Protein AF-A0A7S4J2T9-F1 (afdb_monomer)

Structure (mmCIF, N/CA/C/O backbone):
data_AF-A0A7S4J2T9-F1
#
_entry.id   AF-A0A7S4J2T9-F1
#
loop_
_atom_site.group_PDB
_atom_site.id
_atom_site.type_symbol
_atom_site.label_atom_id
_atom_site.label_alt_id
_atom_site.label_comp_id
_atom_site.label_asym_id
_atom_site.label_entity_id
_atom_site.label_seq_id
_atom_site.pdbx_PDB_ins_code
_atom_site.Cartn_x
_atom_site.Cartn_y
_atom_site.Cartn_z
_atom_site.occupancy
_atom_site.B_iso_or_equiv
_atom_site.auth_seq_id
_atom_site.auth_comp_id
_atom_site.auth_asym_id
_atom_site.auth_atom_id
_atom_site.pdbx_PDB_model_num
ATOM 1 N N . TRP A 1 1 ? -2.746 -13.787 17.591 1.00 93.62 1 TRP A N 1
ATOM 2 C CA . TRP A 1 1 ? -4.119 -14.038 17.111 1.00 93.62 1 TRP A CA 1
ATOM 3 C C . TRP A 1 1 ? -4.230 -13.513 15.682 1.00 93.62 1 TRP A C 1
ATOM 5 O O . TRP A 1 1 ? -3.294 -12.863 15.227 1.00 93.62 1 TRP A O 1
ATOM 15 N N . LEU A 1 2 ? -5.296 -13.850 14.953 1.00 97.44 2 LEU A N 1
ATOM 16 C CA . LEU A 1 2 ? -5.586 -13.276 13.634 1.00 97.44 2 LEU A CA 1
ATOM 17 C C . LEU A 1 2 ? -6.810 -12.381 13.754 1.00 97.44 2 LEU A C 1
ATOM 19 O O . LEU A 1 2 ? -7.774 -12.772 14.411 1.00 97.44 2 LEU A O 1
ATOM 23 N N . ALA A 1 3 ? -6.763 -11.217 13.113 1.00 98.31 3 ALA A N 1
ATOM 24 C CA . ALA A 1 3 ? -7.923 -10.348 13.022 1.00 98.31 3 ALA A CA 1
ATOM 25 C C . ALA A 1 3 ? -9.060 -11.033 12.262 1.00 98.31 3 ALA A C 1
ATOM 27 O O . ALA A 1 3 ? -8.828 -11.791 11.311 1.00 98.31 3 ALA A O 1
ATOM 28 N N . MET A 1 4 ? -10.283 -10.759 12.699 1.00 98.56 4 MET A N 1
ATOM 29 C CA . MET A 1 4 ? -11.501 -11.317 12.134 1.00 98.56 4 MET A CA 1
ATOM 30 C C . MET A 1 4 ? -12.178 -10.291 11.231 1.00 98.56 4 MET A C 1
ATOM 32 O O . MET A 1 4 ? -12.364 -9.139 11.612 1.00 98.56 4 MET A O 1
ATOM 36 N N . VAL A 1 5 ? -12.587 -10.740 10.047 1.00 98.56 5 VAL A N 1
ATOM 37 C CA . VAL A 1 5 ? -13.547 -10.021 9.197 1.00 98.56 5 VAL A CA 1
ATOM 38 C C . VAL A 1 5 ? -14.957 -10.253 9.740 1.00 98.56 5 VAL A C 1
ATOM 40 O O . VAL A 1 5 ? -15.786 -9.348 9.771 1.00 98.56 5 VAL A O 1
ATOM 43 N N . ASN A 1 6 ? -15.227 -11.477 10.203 1.00 98.44 6 ASN A N 1
ATOM 44 C CA . ASN A 1 6 ? -16.470 -11.846 10.866 1.00 98.44 6 ASN A CA 1
ATOM 45 C C . ASN A 1 6 ? -16.197 -12.967 11.884 1.00 98.44 6 ASN A C 1
ATOM 47 O O . ASN A 1 6 ? -16.007 -14.122 11.496 1.00 98.44 6 ASN A O 1
ATOM 51 N N . SER A 1 7 ? -16.162 -12.626 13.175 1.00 98.06 7 SER A N 1
ATOM 52 C CA . SER A 1 7 ? -15.887 -13.570 14.269 1.00 98.06 7 SER A CA 1
ATOM 53 C C . SER A 1 7 ? -16.965 -14.649 14.397 1.00 98.06 7 SER A C 1
ATOM 55 O O . SER A 1 7 ? -16.622 -15.825 14.489 1.00 98.06 7 SER A O 1
ATOM 57 N N . ASP A 1 8 ? -18.248 -14.285 14.282 1.00 98.25 8 ASP A N 1
ATOM 58 C CA . ASP A 1 8 ? -19.389 -15.214 14.397 1.00 98.25 8 ASP A CA 1
ATOM 59 C C . ASP A 1 8 ? -19.360 -16.335 13.351 1.00 98.25 8 ASP A C 1
ATOM 61 O O . ASP A 1 8 ? -19.855 -17.440 13.575 1.00 98.25 8 ASP A O 1
ATOM 65 N N . LYS A 1 9 ? -18.784 -16.044 12.181 1.00 98.19 9 LYS A N 1
ATOM 66 C CA . LYS A 1 9 ? -18.640 -16.985 11.064 1.00 98.19 9 LYS A CA 1
ATOM 67 C C . LYS A 1 9 ? -17.236 -17.580 10.947 1.00 98.19 9 LYS A C 1
ATOM 69 O O . LYS A 1 9 ? -16.987 -18.336 10.013 1.00 98.19 9 LYS A O 1
ATOM 74 N N . GLY A 1 10 ? -16.316 -17.232 11.847 1.00 97.88 10 GLY A N 1
ATOM 75 C CA . GLY A 1 10 ? -14.928 -17.693 11.797 1.00 97.88 10 GLY A CA 1
ATOM 76 C C . GLY A 1 10 ? -14.115 -17.159 10.607 1.00 97.88 10 GLY A C 1
ATOM 77 O O . GLY A 1 10 ? -13.076 -17.733 10.286 1.00 97.88 10 GLY A O 1
ATOM 78 N N . ILE A 1 11 ? -14.552 -16.075 9.955 1.00 98.62 11 ILE A N 1
ATOM 79 C CA . ILE A 1 11 ? -13.863 -15.496 8.792 1.00 98.62 11 ILE A CA 1
ATOM 80 C C . ILE A 1 11 ? -12.728 -14.592 9.274 1.00 98.62 11 ILE A C 1
ATOM 82 O O . ILE A 1 11 ? -12.955 -13.558 9.907 1.00 98.62 11 ILE A O 1
ATOM 86 N N . THR A 1 12 ? -11.497 -14.990 8.968 1.00 98.62 12 THR A N 1
ATOM 87 C CA . THR A 1 12 ? -10.259 -14.290 9.345 1.00 98.62 12 THR A CA 1
ATOM 88 C C . THR A 1 12 ? -9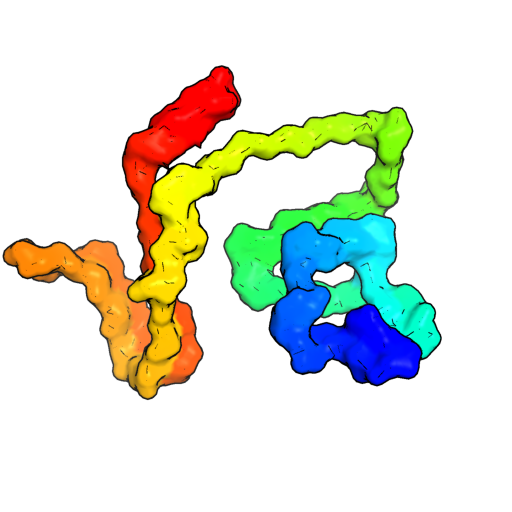.754 -13.380 8.225 1.00 98.62 12 THR A C 1
ATOM 90 O O . THR A 1 12 ? -10.102 -13.557 7.061 1.00 98.62 12 THR A O 1
ATOM 93 N N . ASN A 1 13 ? -8.825 -12.486 8.563 1.00 98.44 13 ASN A N 1
ATOM 94 C CA . ASN A 1 13 ? -8.072 -11.631 7.637 1.00 98.44 13 ASN A CA 1
ATOM 95 C C . ASN A 1 13 ? -7.357 -12.383 6.492 1.00 98.44 13 ASN A C 1
ATOM 97 O O . ASN A 1 13 ? -6.949 -11.767 5.517 1.00 98.44 13 ASN A O 1
ATOM 101 N N . LEU A 1 14 ? -7.157 -13.700 6.612 1.00 98.44 14 LEU A N 1
ATOM 102 C CA . LEU A 1 14 ? -6.462 -14.514 5.606 1.00 98.44 14 LEU A CA 1
ATOM 103 C C . LEU A 1 14 ? -7.412 -15.362 4.746 1.00 98.44 14 LEU A C 1
ATOM 105 O O . LEU A 1 14 ? -6.939 -16.172 3.955 1.00 98.44 14 LEU A O 1
ATOM 109 N N . HIS A 1 15 ? -8.732 -15.218 4.907 1.00 98.38 15 HIS A N 1
ATOM 110 C CA . HIS A 1 15 ? -9.698 -15.998 4.129 1.00 98.38 15 HIS A CA 1
ATOM 111 C C . HIS A 1 15 ? -9.807 -15.525 2.677 1.00 98.38 15 HIS A C 1
ATOM 113 O O . HIS A 1 15 ? -9.770 -16.352 1.768 1.00 98.38 15 HIS A O 1
ATOM 119 N N . VAL A 1 16 ? -9.946 -14.214 2.451 1.00 98.50 16 VAL A N 1
ATOM 120 C CA . VAL A 1 16 ? -10.097 -13.635 1.110 1.00 98.50 16 VAL A CA 1
ATOM 121 C C . VAL A 1 16 ? -9.222 -12.380 0.997 1.00 98.50 16 VAL A C 1
ATOM 123 O O . VAL A 1 16 ? -9.370 -11.470 1.813 1.00 98.50 16 VAL A O 1
ATOM 126 N N . PRO A 1 17 ? -8.333 -12.275 -0.013 1.00 98.19 17 PRO A N 1
ATOM 127 C CA . PRO A 1 17 ? -7.413 -11.139 -0.148 1.00 98.19 17 PRO A CA 1
ATOM 128 C C . PRO A 1 17 ? -8.088 -9.767 -0.272 1.00 98.19 17 PRO A C 1
ATOM 130 O O . PRO A 1 17 ? -7.477 -8.753 0.043 1.00 98.19 17 PRO A O 1
ATOM 133 N N . SER A 1 18 ? -9.333 -9.727 -0.750 1.00 97.81 18 SER A N 1
ATOM 134 C CA . SER A 1 18 ? -10.099 -8.494 -0.950 1.00 97.81 18 SER A CA 1
ATOM 135 C C . SER A 1 18 ? -10.926 -8.058 0.261 1.00 97.81 18 SER A C 1
ATOM 137 O O . SER A 1 18 ? -11.554 -7.006 0.190 1.00 97.81 18 SER A O 1
ATOM 139 N N . ASP A 1 19 ? -10.972 -8.842 1.342 1.00 97.88 19 ASP A N 1
ATOM 140 C CA . ASP A 1 19 ? -11.812 -8.510 2.503 1.00 97.88 19 ASP A CA 1
ATOM 141 C C . ASP A 1 19 ? -11.227 -7.362 3.335 1.00 97.88 19 ASP A C 1
ATOM 143 O O . ASP A 1 19 ? -11.968 -6.554 3.894 1.00 97.88 19 ASP A O 1
ATOM 147 N N . VAL A 1 20 ? -9.896 -7.273 3.421 1.00 98.19 20 VAL A N 1
ATOM 148 C CA . VAL A 1 20 ? -9.195 -6.255 4.211 1.00 98.19 20 VAL A CA 1
ATOM 149 C C . VAL A 1 20 ? -8.307 -5.428 3.294 1.00 98.19 20 VAL A C 1
ATOM 151 O O . VAL A 1 20 ? -7.185 -5.803 2.963 1.00 98.19 20 VAL A O 1
ATOM 154 N N . ILE A 1 21 ? -8.835 -4.277 2.881 1.00 98.25 21 ILE A N 1
ATOM 155 C CA . ILE A 1 21 ? -8.167 -3.343 1.972 1.00 98.25 21 ILE A CA 1
ATOM 156 C C . ILE A 1 21 ? -7.539 -2.223 2.805 1.00 98.25 21 ILE A C 1
ATOM 158 O O . ILE A 1 21 ? -8.190 -1.655 3.684 1.00 98.25 21 ILE A O 1
ATOM 162 N N . ILE A 1 22 ? -6.250 -1.952 2.600 1.00 98.19 22 ILE A N 1
ATOM 163 C CA . ILE A 1 22 ? -5.423 -1.098 3.473 1.00 98.19 22 ILE A CA 1
ATOM 164 C C . ILE A 1 22 ? -5.968 0.329 3.662 1.00 98.19 22 ILE A C 1
ATOM 166 O O . ILE A 1 22 ? -5.937 0.854 4.775 1.00 98.19 22 ILE A O 1
ATOM 170 N N . ASP A 1 23 ? -6.501 0.938 2.604 1.00 97.12 23 ASP A N 1
ATOM 171 C CA . ASP A 1 23 ? -7.011 2.313 2.588 1.00 97.12 23 ASP A CA 1
ATOM 172 C C . ASP A 1 23 ? -8.311 2.476 3.388 1.00 97.12 23 ASP A C 1
ATOM 174 O O . ASP A 1 23 ? -8.538 3.530 3.978 1.00 97.12 23 ASP A O 1
ATOM 178 N N . ALA A 1 24 ? -9.123 1.422 3.474 1.00 98.00 24 ALA A N 1
ATOM 179 C CA . ALA A 1 24 ? -10.334 1.380 4.289 1.00 98.00 24 ALA A CA 1
ATOM 180 C C . ALA A 1 24 ? -10.076 0.858 5.713 1.00 98.00 24 ALA A C 1
ATOM 182 O O . ALA A 1 24 ? -10.650 1.359 6.680 1.00 98.00 24 ALA A O 1
ATOM 183 N N . SER A 1 25 ? -9.209 -0.145 5.860 1.00 98.00 25 SER A N 1
ATOM 184 C CA . SER A 1 25 ? -8.988 -0.838 7.136 1.00 98.00 25 SER A CA 1
ATOM 185 C C . SER A 1 25 ? -8.101 -0.057 8.102 1.00 98.00 25 SER A C 1
ATOM 187 O O . SER A 1 25 ? -8.447 0.069 9.276 1.00 98.00 25 SER A O 1
ATOM 189 N N . MET A 1 26 ? -6.987 0.519 7.640 1.00 98.44 26 MET A N 1
ATOM 1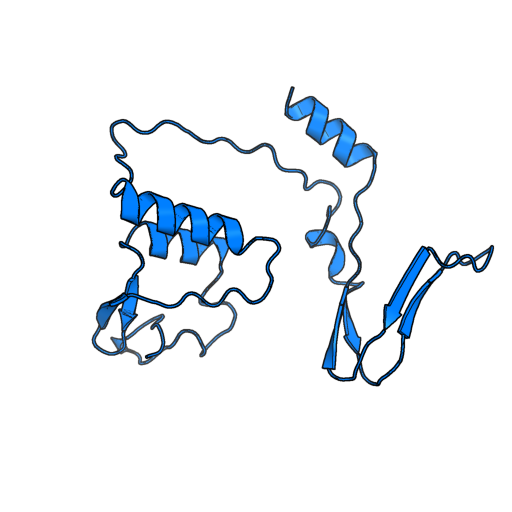90 C CA . MET A 1 26 ? -6.054 1.215 8.531 1.00 98.44 26 MET A CA 1
ATOM 191 C C . MET A 1 26 ? -6.655 2.455 9.214 1.00 98.44 26 MET A C 1
ATOM 193 O O . MET A 1 26 ? -6.407 2.630 10.410 1.00 98.44 26 MET A O 1
ATOM 197 N N . PRO A 1 27 ? -7.477 3.300 8.554 1.00 97.69 27 PRO A N 1
ATOM 198 C CA . PRO A 1 27 ? -8.169 4.388 9.248 1.00 97.69 27 PRO A CA 1
ATOM 199 C C . PRO A 1 27 ? -9.102 3.899 10.363 1.00 97.69 27 PRO A C 1
ATOM 201 O O . PRO A 1 27 ? -9.188 4.540 11.409 1.00 97.69 27 PRO A O 1
ATOM 204 N N . VAL A 1 28 ? -9.765 2.751 10.174 1.00 97.31 28 VAL A N 1
ATOM 205 C CA . VAL A 1 28 ? -10.617 2.137 11.205 1.00 97.31 28 VAL A CA 1
ATOM 206 C C . VAL A 1 28 ? -9.778 1.676 12.391 1.00 97.31 28 VAL A C 1
ATOM 208 O O . VAL A 1 28 ? -10.148 1.963 13.523 1.00 97.31 28 VAL A O 1
ATOM 211 N N . VAL A 1 29 ? -8.615 1.064 12.149 1.00 97.56 29 VAL A N 1
ATOM 212 C CA . VAL A 1 29 ? -7.679 0.697 13.224 1.00 97.56 29 VAL A CA 1
ATOM 213 C C . VAL A 1 29 ? -7.261 1.927 14.030 1.00 97.56 29 VAL A C 1
ATOM 215 O O . VAL A 1 29 ? -7.289 1.888 15.255 1.00 97.56 29 VAL A O 1
ATOM 218 N N . VAL A 1 30 ? -6.906 3.041 13.379 1.00 96.75 30 VAL A N 1
ATOM 219 C CA . VAL A 1 30 ? -6.532 4.283 14.085 1.00 96.75 30 VAL A CA 1
ATOM 220 C C . VAL A 1 30 ? -7.708 4.849 14.889 1.00 96.75 30 VAL A C 1
ATOM 222 O O . VAL A 1 30 ? -7.520 5.277 16.030 1.00 96.75 30 VAL A O 1
ATOM 225 N N . ARG A 1 31 ? -8.920 4.836 14.320 1.00 96.94 31 ARG A N 1
ATOM 226 C CA . ARG A 1 31 ? -10.146 5.295 14.989 1.00 96.94 31 ARG A CA 1
ATOM 227 C C . ARG A 1 31 ? -10.459 4.456 16.227 1.00 96.94 31 ARG A C 1
ATOM 229 O O . ARG A 1 31 ? -10.699 5.011 17.298 1.00 96.94 31 ARG A O 1
ATOM 236 N N . ASP A 1 32 ? -10.386 3.137 16.096 1.00 96.12 32 ASP A N 1
ATOM 237 C CA . ASP A 1 32 ? -10.746 2.168 17.132 1.00 96.12 32 ASP A CA 1
ATOM 238 C C . ASP A 1 32 ? -9.526 1.842 18.020 1.00 96.12 32 ASP A C 1
ATOM 240 O O . ASP A 1 32 ? -9.284 0.708 18.416 1.00 96.12 32 ASP A O 1
ATOM 244 N N . SER A 1 33 ? -8.742 2.875 18.352 1.00 90.19 33 SER A N 1
ATOM 245 C CA . SER A 1 33 ? -7.645 2.849 19.336 1.00 90.19 33 SER A CA 1
ATOM 246 C C . SER A 1 33 ? -6.489 1.881 19.042 1.00 90.19 33 SER A C 1
ATOM 248 O O . SER A 1 33 ? -5.797 1.438 19.954 1.00 90.19 33 SER A O 1
ATOM 250 N N . GLY A 1 34 ? -6.223 1.584 17.771 1.00 94.56 34 GLY A N 1
ATOM 251 C CA . GLY A 1 34 ? -5.154 0.671 17.357 1.00 94.56 34 GLY A CA 1
ATOM 252 C C . GLY A 1 34 ? -5.543 -0.807 17.425 1.00 94.56 34 GLY A C 1
ATOM 253 O O . GLY A 1 34 ? -4.657 -1.665 17.468 1.00 94.56 34 GLY A O 1
ATOM 254 N N . GLN A 1 35 ? -6.844 -1.104 17.454 1.00 97.25 35 GLN A N 1
ATOM 255 C CA . GLN A 1 35 ? -7.371 -2.441 17.709 1.00 97.25 35 GLN A CA 1
ATOM 256 C C . GLN A 1 35 ? -8.107 -3.025 16.499 1.00 97.25 35 GLN A C 1
ATOM 258 O O . GLN A 1 35 ? -8.545 -2.312 15.596 1.00 97.25 35 GLN A O 1
ATOM 263 N N . MET A 1 36 ? -8.234 -4.351 16.482 1.00 98.50 36 MET A N 1
ATOM 264 C CA . MET A 1 36 ? -9.090 -5.096 15.553 1.00 98.50 36 MET A CA 1
ATOM 265 C C . MET A 1 36 ? -9.858 -6.184 16.304 1.00 98.50 36 MET A C 1
ATOM 267 O O . MET A 1 36 ? -9.484 -6.561 17.411 1.00 98.50 36 MET A O 1
ATOM 271 N N . TRP A 1 37 ? -10.914 -6.707 15.681 1.00 98.50 37 TRP A N 1
ATOM 272 C CA . TRP A 1 37 ? -11.737 -7.771 16.251 1.00 98.50 37 TRP A CA 1
ATOM 273 C C . TRP A 1 37 ? -10.976 -9.100 16.319 1.00 98.50 37 TRP A C 1
ATOM 275 O O . TRP A 1 37 ? -10.454 -9.580 15.306 1.00 98.50 37 TRP A O 1
ATOM 285 N N . ASN A 1 38 ? -10.928 -9.702 17.504 1.00 98.44 38 ASN A N 1
ATOM 286 C CA . ASN A 1 38 ? -10.366 -11.026 17.743 1.00 98.44 38 ASN A CA 1
ATOM 287 C C . ASN A 1 38 ? -11.425 -12.132 17.546 1.00 98.44 38 ASN A C 1
ATOM 289 O O . ASN A 1 38 ? -12.579 -11.881 17.193 1.00 98.44 38 ASN A O 1
ATOM 293 N N . LYS A 1 39 ? -11.024 -13.392 17.752 1.00 98.12 39 LYS A N 1
ATOM 294 C CA . LYS A 1 39 ? -11.894 -14.570 17.570 1.00 98.12 39 LYS A CA 1
ATOM 295 C C . LYS A 1 39 ? -13.122 -14.586 18.493 1.00 98.12 39 LYS A C 1
ATOM 297 O O . LYS A 1 39 ? -14.096 -15.251 18.162 1.00 98.12 39 LYS A O 1
ATOM 302 N N . ASP A 1 40 ? -13.049 -13.885 19.621 1.00 98.06 40 ASP A N 1
ATOM 303 C CA . ASP A 1 40 ? -14.084 -13.852 20.652 1.00 98.06 40 ASP A CA 1
ATOM 304 C C . ASP A 1 40 ? -15.053 -12.671 20.425 1.00 98.06 40 ASP A C 1
ATOM 306 O O . ASP A 1 40 ? -15.991 -12.478 21.191 1.00 98.06 40 ASP A O 1
ATOM 310 N N . GLY A 1 41 ? -14.870 -11.909 19.335 1.00 97.56 41 GLY A N 1
ATOM 311 C CA . GLY A 1 41 ? -15.712 -10.761 19.003 1.00 97.56 41 GLY A CA 1
ATOM 312 C C . GLY A 1 41 ? -15.396 -9.526 19.843 1.00 97.56 41 GLY A C 1
ATOM 313 O O . GLY A 1 41 ? -16.261 -8.675 20.021 1.00 97.56 41 GLY A O 1
ATOM 314 N N . GLU A 1 42 ? -14.168 -9.413 20.349 1.00 98.12 42 GLU A N 1
A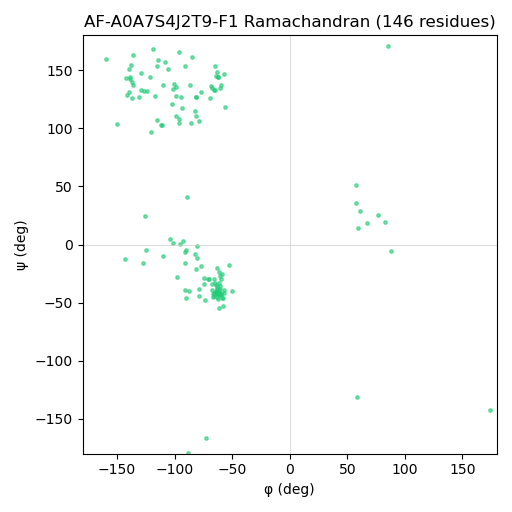TOM 315 C CA . GLU A 1 42 ? -13.701 -8.292 21.166 1.00 98.12 42 GLU A CA 1
ATOM 316 C C . GLU A 1 42 ? -12.594 -7.516 20.442 1.00 98.12 42 GLU A C 1
ATOM 318 O O . GLU A 1 42 ? -11.877 -8.068 19.604 1.00 98.12 42 GLU A O 1
ATOM 323 N N . LEU A 1 43 ? -12.446 -6.226 20.751 1.00 98.06 43 LEU A N 1
ATOM 324 C CA . LEU A 1 43 ? -11.342 -5.419 20.233 1.00 98.06 43 LEU A CA 1
ATOM 325 C C . LEU A 1 43 ? -10.048 -5.726 20.996 1.00 98.06 43 LEU A C 1
ATOM 327 O O . LEU A 1 43 ? -10.020 -5.713 22.225 1.00 98.06 43 LEU A O 1
ATOM 331 N N . GLU A 1 44 ? -8.967 -5.963 20.254 1.00 98.31 44 GLU A N 1
ATOM 332 C CA . GLU A 1 44 ? -7.645 -6.270 20.800 1.00 98.31 44 GLU A CA 1
ATOM 333 C C . GLU A 1 44 ? -6.536 -5.541 20.019 1.00 98.31 44 GLU A C 1
ATOM 335 O O . GLU A 1 44 ? -6.621 -5.370 18.798 1.00 98.31 44 GLU A O 1
ATOM 340 N N . ASP A 1 45 ? -5.483 -5.109 20.722 1.00 97.69 45 ASP A N 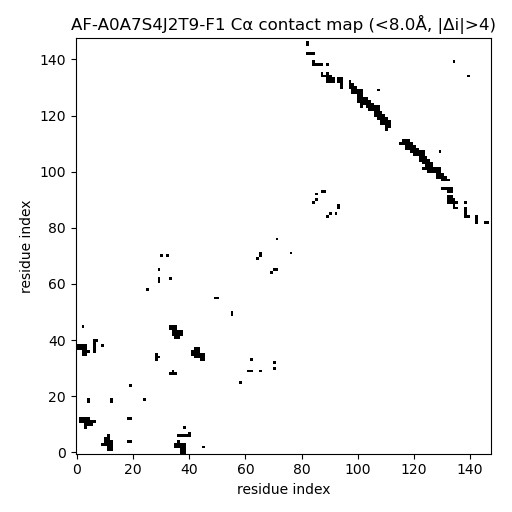1
ATOM 341 C CA . ASP A 1 45 ? -4.314 -4.422 20.153 1.00 97.69 45 ASP A CA 1
ATOM 342 C C . ASP A 1 45 ? -3.650 -5.251 19.053 1.00 97.69 45 ASP A C 1
ATOM 344 O O . ASP A 1 45 ? -3.126 -6.343 19.296 1.00 97.69 45 ASP A O 1
ATOM 348 N N . THR A 1 46 ? -3.616 -4.711 17.835 1.00 97.06 46 THR A N 1
ATOM 349 C CA . THR A 1 46 ? -3.172 -5.463 16.659 1.00 97.06 46 THR A CA 1
ATOM 350 C C . THR A 1 46 ? -1.779 -5.060 16.176 1.00 97.06 46 THR A C 1
ATOM 352 O O . THR A 1 46 ? -1.342 -3.912 16.285 1.00 97.06 46 THR A O 1
ATOM 355 N N . LYS A 1 47 ? -1.080 -6.016 15.557 1.00 97.50 47 LYS A N 1
ATOM 356 C CA . LYS A 1 47 ? 0.096 -5.739 14.729 1.00 97.50 47 LYS A CA 1
ATOM 357 C C . LYS A 1 47 ? -0.338 -5.675 13.266 1.00 97.50 47 LYS A C 1
ATOM 359 O O . LYS A 1 47 ? -0.540 -6.711 12.636 1.00 97.50 47 LYS A O 1
ATOM 364 N N . CYS A 1 48 ? -0.420 -4.466 12.721 1.00 97.31 48 CYS A N 1
ATOM 365 C CA . CYS A 1 48 ? -0.734 -4.245 11.310 1.00 97.31 48 CYS A CA 1
ATOM 366 C C . CYS A 1 48 ? 0.509 -4.491 10.443 1.00 97.31 48 CYS A C 1
ATOM 368 O O . CYS A 1 48 ? 1.445 -3.692 10.451 1.00 97.31 48 CYS A O 1
ATOM 370 N N . LEU A 1 49 ? 0.541 -5.611 9.717 1.00 97.88 49 LEU A N 1
ATOM 371 C CA . LEU A 1 49 ? 1.637 -5.949 8.808 1.00 97.88 49 LEU A CA 1
ATOM 372 C C . LEU A 1 49 ? 1.396 -5.315 7.434 1.00 97.88 49 LEU A C 1
ATOM 374 O O . LEU A 1 49 ? 0.584 -5.810 6.659 1.00 97.88 49 LEU A O 1
ATOM 378 N N . ILE A 1 50 ? 2.132 -4.245 7.131 1.00 98.31 50 ILE A N 1
ATOM 379 C CA . ILE A 1 50 ? 2.199 -3.628 5.800 1.00 98.31 50 ILE A CA 1
ATOM 380 C C . ILE A 1 50 ? 3.614 -3.899 5.266 1.00 98.31 50 ILE A C 1
ATOM 382 O O . ILE A 1 50 ? 4.555 -3.278 5.761 1.00 98.31 50 ILE A O 1
ATOM 386 N N . PRO A 1 51 ? 3.800 -4.864 4.342 1.00 98.25 51 PRO A N 1
ATOM 387 C CA . PRO A 1 51 ? 5.138 -5.341 3.985 1.00 98.25 51 PRO A CA 1
ATOM 388 C C . PRO A 1 51 ? 6.029 -4.283 3.331 1.00 98.25 51 PRO A C 1
ATOM 390 O O . PRO A 1 51 ? 7.219 -4.212 3.636 1.00 98.25 51 PRO A O 1
ATOM 393 N N . ASP A 1 52 ? 5.463 -3.468 2.438 1.00 98.12 52 ASP A N 1
ATOM 394 C CA . ASP A 1 52 ? 6.215 -2.437 1.730 1.00 98.12 52 ASP A CA 1
ATOM 395 C C . ASP A 1 52 ? 6.290 -1.128 2.526 1.00 98.12 52 ASP A C 1
ATOM 397 O O . ASP A 1 52 ? 5.310 -0.644 3.095 1.00 98.12 52 ASP A O 1
ATOM 401 N N . ARG A 1 53 ? 7.480 -0.525 2.541 1.00 97.75 53 ARG A N 1
ATOM 402 C CA . ARG A 1 53 ? 7.779 0.658 3.357 1.00 97.75 53 ARG A CA 1
ATOM 403 C C . ARG A 1 53 ? 7.301 1.978 2.754 1.00 97.75 53 ARG A C 1
ATOM 405 O O . ARG A 1 53 ? 7.347 2.977 3.466 1.00 97.75 53 ARG A O 1
ATOM 412 N N . SER A 1 54 ? 6.889 2.007 1.483 1.00 97.81 54 SER A N 1
ATOM 413 C CA . SER A 1 54 ? 6.614 3.262 0.761 1.00 97.81 54 SER A CA 1
ATOM 414 C C . SER A 1 54 ? 5.504 4.073 1.427 1.00 97.81 54 SER A C 1
ATOM 416 O O . SER A 1 54 ? 5.626 5.288 1.548 1.00 97.81 54 SER A O 1
ATOM 418 N N . TYR A 1 55 ? 4.472 3.389 1.937 1.00 97.50 55 TYR A N 1
ATOM 419 C CA . TYR A 1 55 ? 3.327 4.022 2.604 1.00 97.50 55 TYR A CA 1
ATOM 420 C C . TYR A 1 55 ? 3.061 3.496 4.025 1.00 97.50 55 TYR A C 1
ATOM 422 O O . TYR A 1 55 ? 2.205 4.023 4.729 1.00 97.50 55 TYR A O 1
ATOM 430 N N . ALA A 1 56 ? 3.786 2.479 4.505 1.00 97.94 56 ALA A N 1
ATOM 431 C CA . ALA A 1 56 ? 3.573 1.949 5.858 1.00 97.94 56 ALA A CA 1
ATOM 432 C C . ALA A 1 56 ? 3.882 2.977 6.963 1.00 97.94 56 ALA A C 1
ATOM 434 O O . ALA A 1 56 ? 3.224 3.011 8.005 1.00 97.94 56 ALA A O 1
ATOM 435 N N . THR A 1 57 ? 4.887 3.827 6.743 1.00 97.31 57 THR A N 1
ATOM 436 C CA . THR A 1 57 ? 5.430 4.733 7.765 1.00 97.31 57 THR A CA 1
ATOM 437 C C . THR A 1 57 ? 4.444 5.823 8.184 1.00 97.31 57 THR A C 1
ATOM 439 O O . THR A 1 57 ? 4.381 6.148 9.366 1.00 97.31 57 THR A O 1
ATOM 442 N N . MET A 1 58 ? 3.602 6.328 7.275 1.00 97.19 58 MET A N 1
ATOM 443 C CA . MET A 1 58 ? 2.576 7.324 7.623 1.00 97.19 58 MET A CA 1
ATOM 444 C C . MET A 1 58 ? 1.537 6.780 8.613 1.00 97.19 58 MET A C 1
ATOM 446 O O . MET A 1 58 ? 1.132 7.490 9.533 1.00 97.19 58 MET A O 1
ATOM 450 N N . TYR A 1 59 ? 1.138 5.510 8.485 1.00 97.44 59 TYR A N 1
ATOM 451 C CA . TYR A 1 59 ? 0.225 4.890 9.445 1.00 97.44 59 TYR A CA 1
ATOM 452 C C . TYR A 1 59 ? 0.878 4.712 10.812 1.00 97.44 59 TYR A C 1
ATOM 454 O O . TYR A 1 59 ? 0.241 4.958 11.837 1.00 97.44 59 TYR A O 1
ATOM 462 N N . GLN A 1 60 ? 2.158 4.332 10.834 1.00 96.94 60 GLN A N 1
ATOM 463 C CA . GLN A 1 60 ? 2.914 4.226 12.076 1.00 96.94 60 GLN A CA 1
ATOM 464 C C . GLN A 1 60 ? 2.992 5.575 12.803 1.00 96.94 60 GLN A C 1
ATOM 466 O O . GLN A 1 60 ? 2.796 5.613 14.017 1.00 96.94 60 GLN A O 1
ATOM 471 N N . GLU A 1 61 ? 3.212 6.675 12.078 1.00 97.00 61 GLU A N 1
ATOM 472 C CA . GLU A 1 61 ? 3.219 8.022 12.659 1.00 97.00 61 GLU A CA 1
ATOM 473 C C . GLU A 1 61 ? 1.846 8.438 13.195 1.00 97.00 61 GLU A C 1
ATOM 475 O O . GLU A 1 61 ? 1.764 8.958 14.307 1.00 97.00 61 GLU A O 1
ATOM 480 N N . MET A 1 62 ? 0.751 8.144 12.482 1.00 96.38 62 MET A N 1
ATOM 481 C CA . MET A 1 62 ? -0.603 8.402 12.994 1.00 96.38 62 MET A CA 1
ATOM 482 C C . MET A 1 62 ? -0.878 7.641 14.297 1.00 96.38 62 MET A C 1
ATOM 484 O O . MET A 1 62 ? -1.385 8.226 15.253 1.00 96.38 62 MET A O 1
ATOM 488 N N . ILE A 1 63 ? -0.490 6.362 14.374 1.00 96.19 63 ILE A N 1
ATOM 489 C CA . ILE A 1 63 ? -0.631 5.548 15.591 1.00 96.19 63 ILE A CA 1
ATOM 490 C C . ILE A 1 63 ? 0.218 6.125 16.734 1.00 96.19 63 ILE A C 1
ATOM 492 O O . ILE A 1 63 ? -0.259 6.248 17.863 1.00 96.19 63 ILE A O 1
ATOM 496 N N . SER A 1 64 ? 1.471 6.498 16.464 1.00 96.25 64 SER A N 1
ATOM 497 C CA . SER A 1 64 ? 2.358 7.124 17.454 1.00 96.25 64 SER A CA 1
ATOM 498 C C . SER A 1 64 ? 1.801 8.459 17.960 1.00 96.25 64 SER A C 1
ATOM 500 O O . SER A 1 64 ? 1.852 8.746 19.160 1.00 96.25 64 SER A O 1
ATOM 502 N N . TYR A 1 65 ? 1.218 9.261 17.068 1.00 96.06 65 TYR A N 1
ATOM 503 C CA . TYR A 1 65 ? 0.584 10.526 17.415 1.00 96.06 65 TYR A CA 1
ATOM 504 C C . TYR A 1 65 ? -0.589 10.312 18.373 1.00 96.06 65 TYR A C 1
ATOM 506 O O . TYR A 1 65 ? -0.570 10.861 19.473 1.00 96.06 65 TYR A O 1
ATOM 514 N N . VAL A 1 66 ? -1.564 9.464 18.025 1.00 95.38 66 VAL A N 1
ATOM 515 C CA . VAL A 1 66 ? -2.746 9.260 18.885 1.00 95.38 66 VAL A CA 1
ATOM 516 C C . VAL A 1 66 ? -2.393 8.605 20.222 1.00 95.38 66 VAL A C 1
ATOM 518 O O . VAL A 1 66 ? -3.002 8.920 21.241 1.00 95.38 66 VAL A O 1
ATOM 521 N N . LYS A 1 67 ? -1.344 7.769 20.270 1.00 94.25 67 LYS A N 1
ATOM 522 C CA . LYS A 1 67 ? -0.816 7.216 21.530 1.00 94.25 67 LYS A CA 1
ATOM 523 C C . LYS A 1 67 ? -0.221 8.281 22.454 1.00 94.25 67 LYS A C 1
ATOM 525 O O . LYS A 1 67 ? -0.281 8.127 23.669 1.00 94.25 67 LYS A O 1
ATOM 530 N N . THR A 1 68 ? 0.374 9.338 21.901 1.00 96.31 68 THR A N 1
ATOM 531 C CA . THR A 1 68 ? 1.066 10.380 22.686 1.00 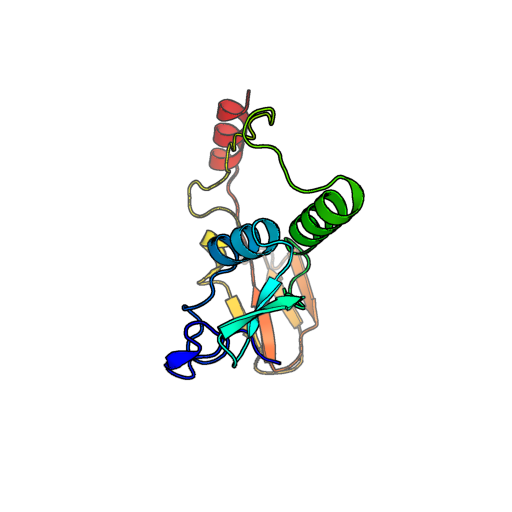96.31 68 THR A CA 1
ATOM 532 C C . THR A 1 68 ? 0.217 11.620 22.945 1.00 96.31 68 THR A C 1
ATOM 534 O O . THR A 1 68 ? 0.437 12.312 23.939 1.00 96.31 68 THR A O 1
ATOM 537 N N . LYS A 1 69 ? -0.737 11.925 22.062 1.00 95.88 69 LYS A N 1
ATOM 538 C CA . LYS A 1 69 ? -1.587 13.123 22.114 1.00 95.88 69 LYS A CA 1
ATOM 539 C C . LYS A 1 69 ? -3.046 12.832 22.453 1.00 95.88 69 LYS A C 1
ATOM 541 O O . LYS A 1 69 ? -3.774 13.770 22.757 1.00 95.88 69 LYS A O 1
ATOM 546 N N . GLY A 1 70 ? -3.448 11.562 22.462 1.00 95.25 70 GLY A N 1
ATOM 547 C CA . GLY A 1 70 ? -4.849 11.163 22.537 1.00 95.25 70 GLY A CA 1
ATOM 548 C C . GLY A 1 70 ? -5.509 11.133 21.157 1.00 95.25 70 GLY A C 1
ATOM 549 O O . GLY A 1 70 ? -4.923 11.551 20.156 1.00 95.25 70 GLY A O 1
ATOM 550 N N . GLN A 1 71 ? -6.728 10.596 21.107 1.00 96.81 71 GLN A N 1
ATOM 551 C CA . GLN A 1 71 ? -7.509 10.496 19.873 1.00 96.81 71 GLN A CA 1
ATOM 552 C C . GLN A 1 71 ? -7.879 11.886 19.325 1.00 96.81 71 GLN A C 1
ATOM 554 O O . GLN A 1 71 ? -7.996 12.850 20.083 1.00 96.81 71 GLN A O 1
ATOM 559 N N . PHE A 1 72 ? -8.087 11.979 18.010 1.00 95.94 72 PHE A N 1
ATOM 560 C CA . PHE A 1 72 ? -8.567 13.200 17.364 1.00 95.94 72 PHE A CA 1
ATOM 561 C C . PHE A 1 72 ? -9.940 13.627 17.903 1.00 95.94 72 PHE A C 1
ATOM 563 O O . PHE A 1 72 ? -10.851 12.810 18.046 1.00 95.94 72 PHE A O 1
ATOM 570 N N . ASP A 1 73 ? -10.103 14.927 18.147 1.00 96.94 73 ASP A N 1
ATOM 571 C CA . ASP A 1 73 ? -11.380 15.532 18.520 1.00 96.94 73 ASP A CA 1
ATOM 572 C C . ASP A 1 73 ? -12.072 16.108 17.282 1.00 96.94 73 ASP A C 1
ATOM 574 O O . ASP A 1 73 ? -11.678 17.142 16.743 1.00 96.94 73 ASP A O 1
ATOM 578 N N . VAL A 1 74 ? -13.139 15.438 16.849 1.00 95.69 74 VAL A N 1
ATOM 579 C CA . VAL A 1 74 ? -13.920 15.810 15.661 1.00 95.69 74 VAL A CA 1
ATOM 580 C C . VAL A 1 74 ? -14.531 17.212 15.778 1.00 95.69 74 VAL A C 1
ATOM 582 O O . VAL A 1 74 ? -14.747 17.866 14.762 1.00 95.69 74 VAL A O 1
ATOM 585 N N . SER A 1 75 ? -14.802 17.699 16.994 1.00 97.94 75 SER A N 1
ATOM 586 C CA . SER A 1 75 ? -15.422 19.014 17.199 1.00 97.94 75 SER A CA 1
ATOM 587 C C . SER A 1 75 ? -14.453 20.187 17.021 1.00 97.94 75 SER A C 1
ATOM 589 O O . SER A 1 75 ? -14.898 21.317 16.814 1.00 97.94 75 SER A O 1
ATOM 591 N N . THR A 1 76 ? -13.143 19.926 17.080 1.00 97.88 76 THR A N 1
ATOM 592 C CA . THR A 1 76 ? -12.099 20.962 17.051 1.00 97.88 76 THR A CA 1
ATOM 593 C C . THR A 1 76 ? -11.021 20.741 15.992 1.00 97.88 76 THR A C 1
ATOM 595 O O . THR A 1 76 ? -10.286 21.679 15.677 1.00 97.88 76 THR A O 1
ATOM 598 N N . MET A 1 77 ? -10.903 19.535 15.427 1.00 97.62 77 MET A N 1
ATOM 599 C CA . MET A 1 77 ? -9.890 19.239 14.418 1.00 97.62 77 MET A CA 1
ATOM 600 C C . MET A 1 77 ? -10.083 20.062 13.139 1.00 97.62 77 MET A C 1
ATOM 602 O O . MET A 1 77 ? -11.196 20.396 12.735 1.00 97.62 77 MET A O 1
ATOM 606 N N . GLY A 1 78 ? -8.965 20.364 12.479 1.00 98.19 78 GLY A N 1
ATOM 607 C CA . GLY A 1 78 ? -8.977 20.951 11.143 1.00 98.19 78 GLY A CA 1
ATOM 608 C C . GLY A 1 78 ? -9.391 19.948 10.062 1.00 98.19 78 GLY A C 1
ATOM 609 O O . GLY A 1 78 ? -9.868 18.847 10.332 1.00 98.19 78 GLY A O 1
ATOM 610 N N . ASN A 1 79 ? -9.149 20.323 8.809 1.00 97.44 79 ASN A N 1
ATOM 611 C CA . ASN A 1 79 ? -9.376 19.475 7.643 1.00 97.44 79 ASN A CA 1
ATOM 612 C C . ASN A 1 79 ? -8.061 19.287 6.873 1.00 97.44 79 ASN A C 1
ATOM 614 O O . ASN A 1 79 ? -7.256 20.216 6.787 1.00 97.44 79 ASN A O 1
ATOM 618 N N . VAL A 1 80 ? -7.866 18.096 6.308 1.00 97.56 80 VAL A N 1
ATOM 619 C CA . VAL A 1 80 ? -6.794 17.803 5.355 1.00 97.56 80 VAL A CA 1
ATOM 620 C C . VAL A 1 80 ? -7.432 17.456 4.010 1.00 97.56 80 VAL A C 1
ATOM 622 O O . VAL A 1 80 ? -8.015 16.385 3.850 1.00 97.56 80 VAL A O 1
ATOM 625 N N . ALA A 1 81 ? -7.321 18.369 3.046 1.00 97.62 81 ALA A N 1
ATOM 626 C CA . ALA A 1 81 ? -7.704 18.124 1.659 1.00 97.62 81 ALA A CA 1
ATOM 627 C C . ALA A 1 81 ? -6.556 17.449 0.886 1.00 97.62 81 ALA A C 1
ATOM 629 O O . ALA A 1 81 ? -5.399 17.514 1.300 1.00 97.62 81 ALA A O 1
ATOM 630 N N . ASN A 1 82 ? -6.869 16.830 -0.254 1.00 97.44 82 ASN A N 1
ATOM 631 C CA . ASN A 1 82 ? -5.889 16.161 -1.110 1.00 97.44 82 ASN A CA 1
ATOM 632 C C . ASN A 1 82 ? -6.009 16.627 -2.567 1.00 97.44 82 ASN A C 1
ATOM 634 O O . ASN A 1 82 ? -7.101 16.614 -3.134 1.00 97.44 82 ASN A O 1
ATOM 638 N N . VAL A 1 83 ? -4.871 16.957 -3.179 1.00 97.94 83 VAL A N 1
ATOM 639 C CA . VAL A 1 83 ? -4.720 17.153 -4.626 1.00 97.94 83 VAL A CA 1
ATOM 640 C C . VAL A 1 83 ? -3.846 16.009 -5.135 1.00 97.94 83 VAL A C 1
ATOM 642 O O . VAL A 1 83 ? -2.643 15.995 -4.894 1.00 97.94 83 VAL A O 1
ATOM 645 N N . GLY A 1 84 ? -4.457 15.010 -5.774 1.00 97.75 84 GLY A N 1
ATOM 646 C CA . GLY A 1 84 ? -3.788 13.757 -6.142 1.00 97.75 84 GLY A CA 1
ATOM 647 C C . GLY A 1 84 ? -3.328 13.712 -7.598 1.00 97.75 84 GLY A C 1
ATOM 648 O O . GLY A 1 84 ? -4.092 14.042 -8.506 1.00 97.75 84 GLY A O 1
ATOM 649 N N . LEU A 1 85 ? -2.102 13.243 -7.828 1.00 98.25 85 LEU A N 1
ATOM 650 C CA . LEU A 1 85 ? -1.592 12.926 -9.160 1.00 98.25 85 LEU A CA 1
ATOM 651 C C . LEU A 1 85 ? -2.086 11.537 -9.583 1.00 98.25 85 LEU A C 1
ATOM 653 O O . LEU A 1 85 ? -1.676 10.531 -9.021 1.00 98.25 85 LEU A O 1
ATOM 657 N N . MET A 1 86 ? -2.985 11.475 -10.567 1.00 97.00 86 MET A N 1
ATOM 658 C CA . MET A 1 86 ? -3.594 10.199 -10.992 1.00 97.00 86 MET A CA 1
ATOM 659 C C . MET A 1 86 ? -3.838 10.072 -12.502 1.00 97.00 86 MET A C 1
ATOM 661 O O . MET A 1 86 ? -4.138 8.984 -13.003 1.00 97.00 86 MET A O 1
ATOM 665 N N . ALA A 1 87 ? -3.738 11.176 -13.248 1.00 96.56 87 ALA A N 1
ATOM 666 C CA . ALA A 1 87 ? -4.068 11.191 -14.667 1.00 96.56 87 ALA A CA 1
ATOM 667 C C . ALA A 1 87 ? -3.157 10.251 -15.474 1.00 96.56 87 ALA A C 1
ATOM 669 O O . ALA A 1 87 ? -1.967 10.113 -15.204 1.00 96.56 87 ALA A O 1
ATOM 670 N N . GLN A 1 88 ? -3.737 9.617 -16.496 1.00 96.06 88 GLN A N 1
ATOM 671 C CA . GLN A 1 88 ? -3.041 8.695 -17.402 1.00 96.06 88 GLN A CA 1
ATOM 672 C C . GLN A 1 88 ? -2.366 7.493 -16.706 1.00 96.06 88 GLN A C 1
ATOM 674 O O . GLN A 1 88 ? -1.329 7.027 -17.173 1.00 96.06 88 GLN A O 1
ATOM 679 N N . LYS A 1 89 ? -2.989 6.962 -15.640 1.00 97.06 89 LYS A N 1
ATOM 680 C CA . LYS A 1 89 ? -2.483 5.826 -14.844 1.00 97.06 89 LYS A CA 1
ATOM 681 C C . LYS A 1 89 ? -1.087 6.100 -14.267 1.00 97.06 89 LYS A C 1
ATOM 683 O O . LYS A 1 89 ? -0.171 5.306 -14.460 1.00 97.06 89 LYS A O 1
ATOM 688 N N . ALA A 1 90 ? -0.938 7.248 -13.609 1.00 97.88 90 ALA A N 1
ATOM 689 C CA . ALA A 1 90 ? 0.315 7.646 -12.982 1.00 97.88 90 ALA A CA 1
ATOM 690 C C . ALA A 1 90 ? 0.799 6.607 -11.951 1.00 97.88 90 ALA A C 1
ATOM 692 O O . ALA A 1 90 ? -0.009 5.973 -11.266 1.00 97.88 90 ALA A O 1
ATOM 693 N N . GLU A 1 91 ? 2.120 6.470 -11.846 1.00 98.44 91 GLU A N 1
ATOM 694 C CA . GLU A 1 91 ? 2.803 5.694 -10.807 1.00 98.44 91 GLU A CA 1
ATOM 695 C C . GLU A 1 91 ? 2.376 4.207 -10.781 1.00 98.44 91 GLU A C 1
ATOM 697 O O . GLU A 1 91 ? 2.402 3.530 -11.816 1.00 98.44 91 GLU A O 1
ATOM 702 N N . GLU A 1 92 ? 2.029 3.659 -9.612 1.00 98.31 92 GLU A N 1
ATOM 703 C CA . GLU A 1 92 ? 1.645 2.257 -9.425 1.00 98.31 92 GLU A CA 1
ATOM 704 C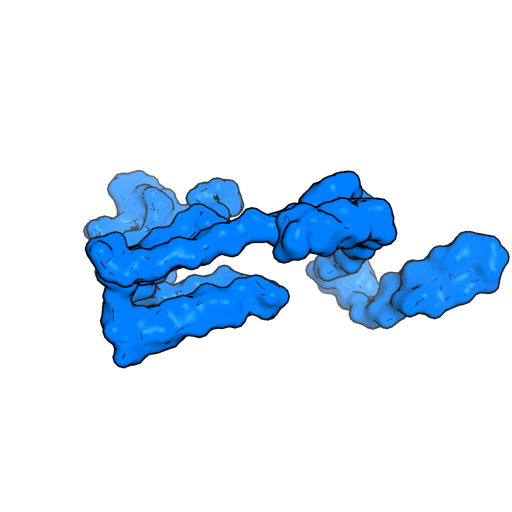 C . GLU A 1 92 ? 0.400 1.848 -10.215 1.00 98.31 92 GLU A C 1
ATOM 706 O O . GLU A 1 92 ? 0.334 0.708 -10.683 1.00 98.31 92 GLU A O 1
ATOM 711 N N . TYR A 1 93 ? -0.567 2.750 -10.411 1.00 96.88 93 TYR A N 1
ATOM 712 C CA . TYR A 1 93 ? -1.818 2.445 -11.125 1.00 96.88 93 TYR A CA 1
ATOM 713 C C . TYR A 1 93 ? -1.588 2.059 -12.594 1.00 96.88 93 TYR A C 1
ATOM 715 O O . TYR A 1 93 ? -2.444 1.446 -13.236 1.00 96.88 93 TYR A O 1
ATOM 723 N N . GLY A 1 94 ? -0.432 2.424 -13.147 1.00 97.81 94 GLY A N 1
ATOM 724 C CA . GLY A 1 94 ? -0.007 2.056 -14.492 1.00 97.81 94 GLY A CA 1
ATOM 725 C C . GLY A 1 94 ? 0.888 0.824 -14.560 1.00 97.81 94 GLY A C 1
ATOM 726 O O . GLY A 1 94 ? 1.317 0.487 -15.658 1.00 97.81 94 GLY A O 1
ATOM 727 N N . SER A 1 95 ? 1.209 0.169 -13.441 1.00 98.38 95 SER A N 1
ATOM 728 C CA . SER A 1 95 ? 2.268 -0.856 -13.376 1.00 98.38 95 SER A CA 1
ATOM 729 C C . SER A 1 95 ? 1.806 -2.297 -13.630 1.00 98.38 95 SER A C 1
ATOM 731 O O . SER A 1 95 ? 2.642 -3.195 -13.725 1.00 98.38 95 SER A O 1
ATOM 733 N N . HIS A 1 96 ? 0.498 -2.543 -13.756 1.00 97.69 96 HIS A N 1
ATOM 734 C CA . HIS A 1 96 ? -0.064 -3.902 -13.804 1.00 97.69 96 HIS A CA 1
ATOM 735 C C . HIS A 1 96 ? 0.502 -4.779 -14.933 1.00 97.69 96 HIS A C 1
ATOM 737 O O . HIS A 1 96 ? 0.808 -5.942 -14.711 1.00 97.69 96 HIS A O 1
ATOM 743 N N . ASP A 1 97 ? 0.675 -4.221 -16.131 1.00 98.31 97 ASP A N 1
ATOM 744 C CA . ASP A 1 97 ? 1.255 -4.896 -17.305 1.00 98.31 97 ASP A CA 1
ATOM 745 C C . ASP A 1 97 ? 2.795 -4.949 -17.286 1.00 98.31 97 ASP A C 1
ATOM 747 O O . ASP A 1 97 ? 3.415 -5.491 -18.197 1.00 98.31 97 ASP A O 1
ATOM 751 N N . LYS A 1 98 ? 3.411 -4.367 -16.253 1.00 98.44 98 LYS A N 1
ATOM 752 C CA . LYS A 1 98 ? 4.860 -4.241 -16.049 1.00 98.44 98 LYS A CA 1
ATOM 753 C C . LYS A 1 98 ? 5.296 -4.800 -14.693 1.00 98.44 98 LYS A C 1
ATOM 755 O O . LYS A 1 98 ? 6.306 -4.362 -14.144 1.00 98.44 98 LYS A O 1
ATOM 760 N N . THR A 1 99 ? 4.515 -5.723 -14.140 1.00 98.75 99 THR A N 1
ATOM 761 C CA . THR A 1 99 ? 4.811 -6.414 -12.883 1.00 98.75 99 THR A CA 1
ATOM 762 C C . THR A 1 99 ? 4.968 -7.901 -13.163 1.00 98.75 99 THR A C 1
ATOM 764 O O . THR A 1 99 ? 4.096 -8.503 -13.786 1.00 98.75 99 THR A O 1
ATOM 767 N N . PHE A 1 100 ? 6.074 -8.483 -12.707 1.00 98.50 100 PHE A N 1
ATOM 768 C CA . PHE A 1 100 ? 6.456 -9.859 -13.009 1.00 98.50 100 PHE A CA 1
ATOM 769 C C . PHE A 1 100 ? 6.944 -10.568 -11.748 1.00 98.50 100 PHE A C 1
ATOM 771 O O . PHE A 1 100 ? 7.723 -10.004 -10.979 1.00 98.50 100 PHE A O 1
ATOM 778 N N . GLU A 1 101 ? 6.512 -11.814 -11.568 1.00 98.62 101 GLU A N 1
ATOM 779 C CA . GLU A 1 101 ? 7.165 -12.754 -10.660 1.00 98.62 101 GLU A CA 1
ATOM 780 C C . GLU A 1 101 ? 8.366 -13.367 -11.382 1.00 98.62 101 GLU A C 1
ATOM 782 O O . GLU A 1 101 ? 8.255 -13.845 -12.512 1.00 98.62 101 GLU A O 1
ATOM 787 N N . ILE A 1 102 ? 9.536 -13.291 -10.760 1.00 98.56 102 ILE A N 1
ATOM 788 C CA . ILE A 1 102 ? 10.796 -13.716 -11.355 1.00 98.56 102 ILE A CA 1
ATOM 789 C C . ILE A 1 102 ? 10.948 -15.235 -11.219 1.00 98.56 102 ILE A C 1
ATOM 791 O O . ILE A 1 102 ? 10.884 -15.781 -10.125 1.00 98.56 102 ILE A O 1
ATOM 795 N N . GLU A 1 103 ? 11.208 -15.937 -12.323 1.00 98.00 103 GLU A N 1
ATOM 796 C CA . GLU A 1 103 ? 11.314 -17.408 -12.319 1.00 98.00 103 GLU A CA 1
ATOM 797 C C . GLU A 1 103 ? 12.685 -17.933 -11.853 1.00 98.00 103 GLU A C 1
ATOM 799 O O . GLU A 1 103 ? 12.816 -19.092 -11.456 1.00 98.00 103 GLU A O 1
ATOM 804 N N . GLY A 1 104 ? 13.733 -17.109 -11.912 1.00 97.75 104 GLY A N 1
ATOM 805 C CA . GLY A 1 104 ? 15.109 -17.551 -11.705 1.00 97.75 104 GLY A CA 1
ATOM 806 C C . GLY A 1 104 ? 16.061 -16.426 -11.323 1.00 97.75 104 GLY A C 1
ATOM 807 O O . GLY A 1 104 ? 15.812 -15.253 -11.578 1.00 97.75 104 GLY A O 1
ATOM 808 N N . LYS A 1 105 ? 17.195 -16.799 -10.726 1.00 98.50 105 LYS A N 1
ATOM 809 C CA . LYS A 1 105 ? 18.236 -15.847 -10.332 1.00 98.50 105 LYS A CA 1
ATOM 810 C C . LYS A 1 105 ? 18.887 -15.182 -11.544 1.00 98.50 105 LYS A C 1
ATOM 812 O O . LYS A 1 105 ? 19.318 -15.868 -12.470 1.00 98.50 105 LYS A O 1
ATOM 817 N N . GLY A 1 106 ? 19.040 -13.862 -11.495 1.00 98.06 106 GLY A N 1
ATOM 818 C CA . GLY A 1 106 ? 19.657 -13.091 -12.569 1.00 98.06 106 GLY A CA 1
ATOM 819 C C . GLY A 1 106 ? 19.578 -11.589 -12.335 1.00 98.06 106 GLY A C 1
ATOM 820 O O . GLY A 1 106 ? 19.717 -11.121 -11.205 1.00 98.06 106 GLY A O 1
ATOM 821 N N . ALA A 1 107 ? 19.364 -10.840 -13.416 1.00 98.12 107 ALA A N 1
ATOM 822 C CA . ALA A 1 107 ? 19.136 -9.405 -13.363 1.00 98.12 107 ALA A CA 1
ATOM 823 C C . ALA A 1 107 ? 17.996 -8.992 -14.303 1.00 98.12 107 ALA A C 1
ATOM 825 O O . ALA A 1 107 ? 17.914 -9.481 -15.431 1.00 98.12 107 ALA A O 1
ATOM 826 N N . VAL A 1 108 ? 17.148 -8.065 -13.852 1.00 98.44 108 VAL A N 1
ATOM 827 C CA . VAL A 1 108 ? 16.180 -7.364 -14.706 1.00 98.44 108 VAL A CA 1
ATOM 828 C C . VAL A 1 108 ? 16.802 -6.053 -15.163 1.00 98.44 108 VAL A C 1
ATOM 830 O O . VAL A 1 108 ? 17.251 -5.258 -14.337 1.00 98.44 108 VAL A O 1
ATOM 833 N N . MET A 1 109 ? 16.815 -5.821 -16.476 1.00 98.12 109 MET A N 1
ATOM 834 C CA . MET A 1 109 ? 17.393 -4.626 -17.088 1.00 98.12 109 MET A CA 1
ATOM 835 C C . MET A 1 109 ? 16.361 -3.908 -17.949 1.00 98.12 109 MET A C 1
ATOM 837 O O . MET A 1 109 ? 15.716 -4.523 -18.796 1.00 98.12 109 MET A O 1
ATOM 841 N N . VAL A 1 110 ? 16.255 -2.595 -17.770 1.00 98.12 110 VAL A N 1
ATOM 842 C CA . VAL A 1 110 ? 15.453 -1.715 -18.626 1.00 98.12 110 VAL A CA 1
ATOM 843 C C . VAL A 1 110 ? 16.406 -0.993 -19.560 1.00 98.12 110 VAL A C 1
ATOM 845 O O . VAL A 1 110 ? 17.323 -0.313 -19.096 1.00 98.12 110 VAL A O 1
ATOM 848 N N . ARG A 1 111 ? 16.2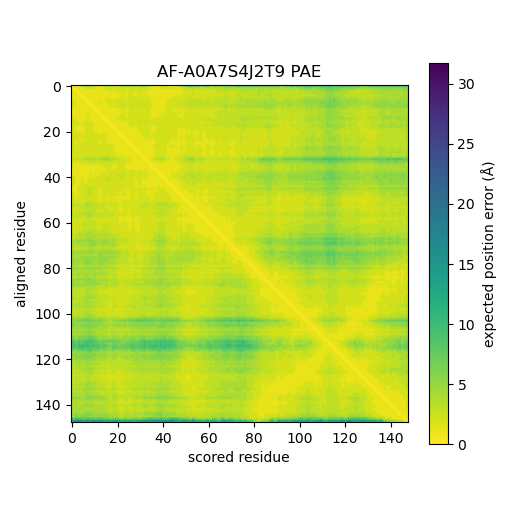07 -1.167 -20.866 1.00 97.94 111 ARG A N 1
ATOM 849 C CA . ARG A 1 111 ? 17.116 -0.663 -21.893 1.00 97.94 11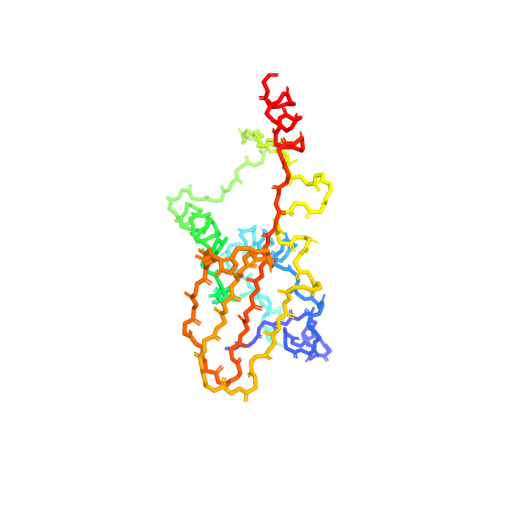1 ARG A CA 1
ATOM 850 C C . ARG A 1 111 ? 16.371 0.114 -22.959 1.00 97.94 111 ARG A C 1
ATOM 852 O O . ARG A 1 111 ? 15.236 -0.227 -23.289 1.00 97.94 111 ARG A O 1
ATOM 859 N N . ASP A 1 112 ? 17.037 1.114 -23.508 1.00 97.31 112 ASP A N 1
ATOM 860 C CA . ASP A 1 112 ? 16.613 1.730 -24.753 1.00 97.31 112 ASP A CA 1
ATOM 861 C C . ASP A 1 112 ? 16.778 0.740 -25.915 1.00 97.31 112 ASP A C 1
ATOM 863 O O . ASP A 1 112 ? 17.797 0.054 -26.020 1.00 97.31 112 ASP A O 1
ATOM 867 N N . ILE A 1 113 ? 15.766 0.647 -26.777 1.00 96.19 113 ILE A N 1
ATOM 868 C CA . ILE A 1 113 ? 15.734 -0.358 -27.847 1.00 96.19 113 ILE A CA 1
ATOM 869 C C . ILE A 1 113 ? 16.691 -0.024 -28.997 1.00 96.19 113 ILE A C 1
ATOM 871 O O . ILE A 1 113 ? 17.209 -0.936 -29.640 1.00 96.19 113 ILE A O 1
ATOM 875 N N . ASP A 1 114 ? 16.956 1.264 -29.230 1.00 97.00 114 ASP A N 1
ATOM 876 C CA . ASP A 1 114 ? 17.744 1.726 -30.373 1.00 97.00 114 ASP A CA 1
ATOM 877 C C . ASP A 1 114 ? 19.240 1.795 -30.036 1.00 97.00 114 ASP A C 1
ATOM 879 O O . ASP A 1 114 ? 20.091 1.316 -30.789 1.00 97.00 114 ASP A O 1
ATOM 883 N N . SER A 1 115 ? 19.577 2.369 -28.881 1.00 97.31 115 SER A N 1
ATOM 884 C CA . SER A 1 115 ? 20.957 2.568 -28.424 1.00 97.31 115 SER A CA 1
ATOM 885 C C . SER A 1 115 ? 21.511 1.416 -27.583 1.00 97.31 115 SER A C 1
ATOM 887 O O . SER A 1 115 ? 22.727 1.326 -27.409 1.00 97.31 115 SER A O 1
ATOM 889 N N . ASN A 1 116 ? 20.650 0.526 -27.071 1.00 95.56 116 ASN A N 1
ATOM 890 C CA . ASN A 1 116 ? 20.972 -0.474 -26.043 1.00 95.56 116 ASN A CA 1
ATOM 891 C C . ASN A 1 116 ? 21.486 0.111 -24.713 1.00 95.56 116 ASN A C 1
ATOM 893 O O . ASN A 1 116 ? 22.024 -0.639 -23.888 1.00 95.56 116 ASN A O 1
ATOM 897 N N . GLU A 1 117 ? 21.323 1.417 -24.481 1.00 98.00 117 GLU A N 1
ATOM 898 C CA . GLU A 1 117 ? 21.653 2.048 -23.204 1.00 98.00 117 GLU A CA 1
ATOM 899 C C . GLU A 1 117 ? 20.814 1.435 -22.075 1.00 98.00 117 GLU A C 1
ATOM 901 O O . GLU A 1 117 ? 19.612 1.225 -22.223 1.00 98.00 117 GLU A O 1
ATOM 906 N N . VAL A 1 118 ? 21.448 1.121 -20.943 1.00 97.94 118 VAL A N 1
ATOM 907 C CA . VAL A 1 118 ? 20.780 0.552 -19.766 1.00 97.94 118 VAL A CA 1
ATOM 908 C C . VAL A 1 118 ? 20.393 1.686 -18.819 1.00 97.94 118 VAL A C 1
ATOM 910 O O . VAL A 1 118 ? 21.271 2.359 -18.286 1.00 97.94 118 VAL A O 1
ATOM 913 N N . TYR A 1 119 ? 19.096 1.866 -18.566 1.00 97.25 119 TYR A N 1
ATOM 914 C CA . TYR A 1 119 ? 18.594 2.864 -17.614 1.00 97.25 119 TYR A CA 1
ATOM 915 C C . TYR A 1 119 ? 18.518 2.327 -16.186 1.00 97.25 119 TYR A C 1
ATOM 917 O O . TYR A 1 119 ? 18.845 3.032 -15.234 1.00 97.25 119 TYR A O 1
ATOM 925 N N . PHE A 1 120 ? 18.092 1.072 -16.036 1.00 97.75 120 PHE A N 1
ATOM 926 C CA . PHE A 1 120 ? 17.947 0.414 -14.740 1.00 97.75 120 PHE A CA 1
ATOM 927 C C . PHE A 1 120 ? 18.449 -1.022 -14.820 1.00 97.75 120 PHE A C 1
ATOM 929 O O . PHE A 1 120 ? 18.191 -1.712 -15.805 1.00 97.75 120 PHE A O 1
ATOM 936 N N . GLU A 1 121 ? 19.098 -1.487 -13.757 1.00 98.19 121 GLU A N 1
ATOM 937 C CA . GLU A 1 121 ? 19.520 -2.873 -13.581 1.00 98.19 121 GLU A CA 1
ATOM 938 C C . GLU A 1 121 ? 19.314 -3.276 -12.120 1.00 98.19 121 GLU A C 1
ATOM 940 O O . GLU A 1 121 ? 19.753 -2.577 -11.208 1.00 98.19 121 GLU A O 1
ATOM 945 N N . HIS A 1 122 ? 18.636 -4.400 -11.897 1.00 98.62 122 HIS A N 1
ATOM 946 C CA . HIS A 1 122 ? 18.378 -4.941 -10.566 1.00 98.62 122 HIS A CA 1
ATOM 947 C C . HIS A 1 122 ? 18.741 -6.418 -10.540 1.00 98.62 122 HIS A C 1
ATOM 949 O O . HIS A 1 122 ? 18.231 -7.179 -11.359 1.00 98.62 122 HIS A O 1
ATOM 955 N N . ALA A 1 123 ? 19.577 -6.832 -9.589 1.00 98.62 123 ALA A N 1
ATOM 956 C CA . ALA A 1 123 ? 19.759 -8.247 -9.288 1.00 98.62 123 ALA A CA 1
ATOM 957 C C . ALA A 1 123 ? 18.471 -8.807 -8.665 1.00 98.62 123 ALA A C 1
ATOM 959 O O . ALA A 1 123 ? 17.879 -8.156 -7.806 1.00 98.62 123 ALA A O 1
ATOM 960 N N . VAL A 1 124 ? 18.057 -9.993 -9.105 1.00 98.69 124 VAL A N 1
ATOM 961 C CA . VAL A 1 124 ? 16.808 -10.645 -8.690 1.00 98.69 124 VAL A CA 1
ATOM 962 C C . VAL A 1 124 ? 17.017 -12.138 -8.454 1.00 98.69 124 VAL A C 1
ATOM 964 O O . VAL A 1 124 ? 17.918 -12.757 -9.034 1.00 98.69 124 VAL A O 1
ATOM 967 N N . GLU A 1 125 ? 16.170 -12.722 -7.616 1.00 98.75 125 GLU A N 1
ATOM 968 C CA . GLU A 1 125 ? 16.094 -14.152 -7.328 1.00 98.75 125 GLU A CA 1
ATOM 969 C C . GLU A 1 125 ? 14.718 -14.729 -7.704 1.00 98.75 125 GLU A C 1
ATOM 971 O O . GLU A 1 125 ? 13.781 -14.002 -8.029 1.00 98.75 125 GLU A O 1
ATOM 976 N N . ALA A 1 126 ? 14.601 -16.060 -7.722 1.00 98.56 126 ALA A N 1
ATOM 977 C CA . ALA A 1 126 ? 13.332 -16.718 -8.027 1.00 98.56 126 ALA A CA 1
ATOM 978 C C . ALA A 1 126 ? 12.282 -16.404 -6.945 1.00 98.56 126 ALA A C 1
ATOM 980 O O . ALA A 1 126 ? 12.568 -16.540 -5.755 1.00 98.56 126 ALA A O 1
ATOM 981 N N . GLY A 1 127 ? 11.072 -16.032 -7.360 1.00 98.38 127 GLY A N 1
ATOM 982 C CA . GLY A 1 127 ? 9.969 -15.617 -6.492 1.00 98.38 127 GLY A CA 1
ATOM 983 C C . GLY A 1 127 ? 9.955 -14.123 -6.149 1.00 98.38 127 GLY A C 1
ATOM 984 O O . GLY A 1 127 ? 8.994 -13.661 -5.534 1.00 98.38 127 GLY A O 1
ATOM 985 N N . ASP A 1 128 ? 10.971 -13.349 -6.550 1.00 98.62 128 ASP A N 1
ATOM 986 C CA . ASP A 1 128 ? 10.926 -11.892 -6.406 1.00 98.62 128 ASP A CA 1
ATOM 987 C C . ASP A 1 128 ? 9.803 -11.301 -7.267 1.00 98.62 128 ASP A C 1
ATOM 989 O O . ASP A 1 128 ? 9.549 -11.748 -8.386 1.00 98.62 128 ASP A O 1
ATOM 993 N N . LEU A 1 129 ? 9.162 -10.241 -6.772 1.00 98.56 129 LEU A N 1
ATOM 994 C CA . LEU A 1 129 ? 8.236 -9.429 -7.559 1.00 98.56 129 LEU A CA 1
ATOM 995 C C . LEU A 1 129 ? 8.961 -8.180 -8.057 1.00 98.56 129 LEU A C 1
ATOM 997 O O . LEU A 1 129 ? 9.274 -7.278 -7.277 1.00 98.56 129 LEU A O 1
ATOM 1001 N N . TRP A 1 130 ? 9.201 -8.103 -9.364 1.00 98.69 130 TRP A N 1
ATOM 1002 C CA . TRP A 1 130 ? 9.765 -6.917 -10.002 1.00 98.69 130 TRP A CA 1
ATOM 1003 C C . TRP A 1 130 ? 8.664 -6.091 -10.669 1.00 98.69 130 TRP A C 1
ATOM 1005 O O . TRP A 1 130 ? 7.779 -6.643 -11.323 1.00 98.69 130 TRP A O 1
ATOM 1015 N N . ARG A 1 131 ? 8.716 -4.759 -10.537 1.00 98.62 131 ARG A N 1
ATOM 1016 C CA . ARG A 1 131 ? 7.739 -3.841 -11.145 1.00 98.62 131 ARG A CA 1
ATOM 1017 C C . ARG A 1 131 ? 8.391 -2.586 -11.715 1.00 98.62 131 ARG A C 1
ATOM 1019 O O . ARG A 1 131 ? 9.369 -2.092 -11.156 1.00 98.62 131 ARG A O 1
ATOM 1026 N N . MET A 1 132 ? 7.780 -2.012 -12.754 1.00 98.50 132 MET A N 1
ATOM 1027 C CA . MET A 1 132 ? 8.124 -0.684 -13.276 1.00 98.50 132 MET A CA 1
ATOM 1028 C C . MET A 1 132 ? 6.901 0.234 -13.361 1.00 98.50 132 MET A C 1
ATOM 1030 O O . MET A 1 132 ? 5.866 -0.131 -13.922 1.00 98.50 132 MET A O 1
ATOM 1034 N N . CYS A 1 133 ? 7.057 1.458 -12.856 1.00 98.38 133 CYS A N 1
ATOM 1035 C CA . CYS A 1 133 ? 6.038 2.509 -12.869 1.00 98.38 133 CYS A CA 1
ATOM 1036 C C . CYS A 1 133 ? 6.410 3.621 -13.857 1.00 98.38 133 CYS A C 1
ATOM 1038 O O . CYS A 1 133 ? 7.581 3.806 -14.190 1.00 98.38 133 CYS A O 1
ATOM 1040 N N . GLN A 1 134 ? 5.413 4.371 -14.328 1.00 98.06 134 GLN A N 1
ATOM 1041 C CA . GLN A 1 134 ? 5.615 5.496 -15.240 1.00 98.06 134 GLN A CA 1
ATOM 1042 C C . GLN A 1 134 ? 4.657 6.633 -14.898 1.00 98.06 134 GLN A C 1
ATOM 1044 O O . GLN A 1 134 ? 3.490 6.405 -14.596 1.00 98.06 134 GLN A O 1
ATOM 1049 N N . THR A 1 135 ? 5.141 7.862 -15.036 1.00 98.38 135 THR A N 1
ATOM 1050 C CA . THR A 1 135 ? 4.339 9.077 -14.884 1.00 98.38 135 THR A CA 1
ATOM 1051 C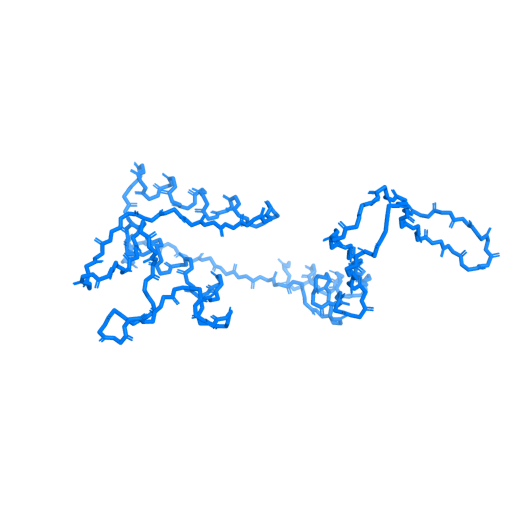 C . THR A 1 135 ? 4.767 10.058 -15.963 1.00 98.38 135 THR A C 1
ATOM 1053 O O . THR A 1 135 ? 5.961 10.261 -16.179 1.00 98.38 135 THR A O 1
ATOM 1056 N N . LYS A 1 136 ? 3.805 10.636 -16.685 1.00 98.31 136 LYS A N 1
ATOM 1057 C CA . LYS A 1 136 ? 4.098 11.543 -17.803 1.00 98.31 136 LYS A CA 1
ATOM 1058 C C . LYS A 1 136 ? 4.172 12.998 -17.341 1.00 98.31 136 LYS A C 1
ATOM 1060 O O . LYS A 1 136 ? 3.509 13.383 -16.383 1.00 98.31 136 LYS A O 1
ATOM 1065 N N . ASP A 1 137 ? 4.934 13.805 -18.078 1.00 98.56 137 ASP A N 1
ATOM 1066 C CA . ASP A 1 137 ? 5.146 15.234 -17.798 1.00 98.56 137 ASP A CA 1
ATOM 1067 C C . ASP A 1 137 ? 3.838 16.048 -17.798 1.00 98.56 137 ASP A C 1
ATOM 1069 O O . ASP A 1 137 ? 3.607 16.845 -16.894 1.00 98.56 137 ASP A O 1
ATOM 1073 N N . GLU A 1 138 ? 2.942 15.809 -18.761 1.00 98.38 138 GLU A N 1
ATOM 1074 C CA . GLU A 1 138 ? 1.655 16.516 -18.856 1.00 98.38 138 GLU A CA 1
ATOM 1075 C C . GLU A 1 138 ? 0.783 16.353 -17.583 1.00 98.38 138 GLU A C 1
ATOM 1077 O O . GLU A 1 138 ? 0.431 17.380 -16.996 1.00 98.38 138 GLU A O 1
ATOM 1082 N N . PRO A 1 139 ? 0.495 15.127 -17.083 1.00 98.12 139 PRO A N 1
ATOM 1083 C CA . PRO A 1 139 ? -0.133 14.911 -15.776 1.00 98.12 139 PRO A CA 1
ATOM 1084 C C . PRO A 1 139 ? 0.522 15.654 -14.606 1.00 98.12 139 PRO A C 1
ATOM 1086 O O . PRO A 1 139 ? -0.187 16.170 -13.746 1.00 98.12 139 PRO A O 1
ATOM 1089 N N . ILE A 1 140 ? 1.857 15.728 -14.565 1.00 98.50 140 ILE A N 1
ATOM 1090 C CA . ILE A 1 140 ? 2.583 16.411 -13.483 1.00 98.50 140 ILE A CA 1
ATOM 1091 C C . ILE A 1 140 ? 2.317 17.919 -13.533 1.00 98.50 140 ILE A C 1
ATOM 1093 O O . ILE A 1 140 ? 2.028 18.526 -12.503 1.00 98.50 140 ILE A O 1
ATOM 1097 N N . ARG A 1 141 ? 2.382 18.536 -14.720 1.00 98.12 141 ARG A N 1
ATOM 1098 C CA . ARG A 1 141 ? 2.116 19.976 -14.881 1.00 98.12 141 ARG A CA 1
ATOM 1099 C C . ARG A 1 141 ? 0.692 20.346 -14.482 1.00 98.12 141 ARG A C 1
ATOM 1101 O O . ARG A 1 141 ? 0.500 21.372 -13.833 1.00 98.12 141 ARG A O 1
ATOM 1108 N N . ASP A 1 142 ? -0.284 19.530 -14.873 1.00 98.19 142 ASP A N 1
ATOM 1109 C CA . ASP A 1 142 ? -1.687 19.745 -14.512 1.00 98.19 142 ASP A CA 1
ATOM 1110 C C . ASP A 1 142 ? -1.908 19.601 -13.002 1.00 98.19 142 ASP A C 1
ATOM 1112 O O . ASP A 1 142 ? -2.507 20.474 -12.378 1.00 98.19 142 ASP A O 1
ATOM 1116 N N . TRP A 1 143 ? -1.319 18.570 -12.391 1.00 98.38 143 TRP A N 1
ATOM 1117 C CA . TRP A 1 143 ? -1.366 18.364 -10.945 1.00 98.38 143 TRP A CA 1
ATOM 1118 C C . TRP A 1 143 ? -0.777 19.545 -10.161 1.00 98.38 143 TRP A C 1
ATOM 1120 O O . TRP A 1 143 ? -1.414 20.041 -9.232 1.00 98.38 143 TRP A O 1
ATOM 1130 N N . VAL A 1 144 ? 0.392 20.054 -10.571 1.00 98.00 144 VAL A N 1
ATOM 1131 C CA . VAL A 1 144 ? 0.995 21.250 -9.957 1.00 98.00 144 VAL A CA 1
ATOM 1132 C C . VAL A 1 144 ? 0.083 22.463 -10.123 1.00 98.00 144 VAL A C 1
ATOM 1134 O O . VAL A 1 144 ? -0.115 23.206 -9.170 1.00 98.00 144 VAL A O 1
ATOM 1137 N N . LYS A 1 145 ? -0.507 22.660 -11.307 1.00 97.75 145 LYS A N 1
ATOM 1138 C CA . LYS A 1 145 ? -1.432 23.772 -11.558 1.00 97.75 145 LYS A CA 1
ATOM 1139 C C . LYS A 1 145 ? -2.690 23.692 -10.690 1.00 97.75 145 LYS A C 1
ATOM 1141 O O . LYS A 1 145 ? -3.188 24.732 -10.283 1.00 97.75 145 LYS A O 1
ATOM 1146 N N . LEU A 1 146 ? -3.212 22.494 -10.430 1.00 97.06 146 LEU A N 1
ATOM 1147 C CA . LEU A 1 146 ? -4.374 22.295 -9.561 1.00 97.06 146 LEU A CA 1
ATOM 1148 C C . LEU A 1 146 ? -4.049 22.556 -8.082 1.00 97.06 146 LEU A C 1
ATOM 1150 O O . LEU A 1 146 ? -4.932 22.944 -7.322 1.00 97.06 146 LEU A O 1
ATOM 1154 N N . GLY A 1 147 ? -2.801 22.316 -7.673 1.00 93.56 147 GLY A N 1
ATOM 1155 C CA . GLY A 1 147 ? -2.341 22.519 -6.299 1.00 93.56 147 GLY A CA 1
ATOM 1156 C C . GLY A 1 147 ? -1.952 23.957 -5.937 1.00 93.56 147 GLY A C 1
ATOM 1157 O O . GLY A 1 147 ? -1.686 24.205 -4.761 1.00 93.56 147 GLY A O 1
ATOM 1158 N N . VAL A 1 148 ? -1.889 24.876 -6.910 1.00 86.44 148 VAL A N 1
ATOM 1159 C CA . VAL A 1 148 ? -1.459 26.281 -6.743 1.00 86.44 148 VAL A CA 1
ATOM 1160 C C . VAL A 1 148 ? -2.635 27.245 -6.835 1.00 86.44 148 VAL A C 1
ATOM 1162 O O . VAL A 1 148 ? -3.486 27.069 -7.733 1.00 86.44 148 VAL A O 1
#

Radius of gyration: 20.67 Å; Cα contacts (8 Å, |Δi|>4): 171; chains: 1; bounding box: 41×44×53 Å

InterPro domains:
  IPR004436 Isocitrate dehydrogenase NADP-dependent, monomeric [PF03971] (2-148)
  IPR004436 Isocitrate dehydrogenase NADP-dependent, monomeric [PTHR36999] (2-148)

Foldseek 3Di:
DFFALDLVVPHTCPNDVPSADCVVNLVVCLVVLCWGQDNVRDTDRDDDDDPDPPPPVVSVVSNVCCVVPNHDDPVDDDDDDDLDQQPPLAWPSPWPVFKDQAQAWDKDFDADPPPRHTPDIDTDGGRDIDIDGDDDPVSVVVSVVVVD

Nearest PDB structures (foldseek):
  5kvu-assembly4_D  TM=9.976E-01  e=1.957E-14  Mycobacterium tuberculosis H37Rv
  5kvu-assembly3_C  TM=9.970E-01  e=2.211E-14  Mycobacterium tuberculosis H37Rv
  5kvu-assembly2_B  TM=9.942E-01  e=3.829E-14  Mycobacterium tuberculosis H37Rv
  5kvu-assembly1_A  TM=9.979E-01  e=4.326E-14  Mycobacterium tuberculosis H37Rv
  4zda-assembly1_B  TM=9.956E-01  e=1.558E-13  Mycolicibacterium smegmatis

Mean predicted aligned error: 3.15 Å

Solvent-accessible surface area (backbone atoms only — not comparable to full-atom values): 9274 Å² total; per-residue (Å²): 139,64,47,32,77,36,35,94,77,69,37,38,66,84,73,47,86,79,76,68,46,67,85,68,45,51,60,48,22,57,71,55,78,44,25,40,36,29,74,86,68,43,79,40,86,57,85,86,87,60,92,59,70,92,66,40,56,63,56,52,51,52,48,54,45,35,74,74,72,45,74,88,52,86,93,73,57,86,84,86,86,85,85,78,78,55,58,92,36,26,38,72,76,49,15,75,94,43,50,45,75,33,88,51,71,51,69,54,71,46,58,46,88,87,81,63,47,73,80,44,76,42,81,46,43,57,73,39,76,50,73,51,63,50,71,59,69,68,48,51,54,50,40,54,56,73,70,101

Sequence (148 aa):
WLAMVNSDKGITNLHVPSDVIIDASMPVVVRDSGQMWNKDGELEDTKCLIPDRSYATMYQEMISYVKTKGQFDVSTMGNVANVGLMAQKAEEYGSHDKTFEIEGKGAVMVRDIDSNEVYFEHAVEAGDLWRMCQTKDEPIRDWVKLGV

Secondary structure (DSSP, 8-state):
---EEETTTTEETTS-TTSS-HHHHHHHHHHTTTEEE-TTS-EEE-------HHHHHHHHHHHHHHHHH-S--TTT----------TTT-BGGG-GGGEEE--SSEEEEEE-TTT--EEEEEEE-TT-EEE--B--HHHHHHHHHHH-

Organism: NCBI:txid265563

pLDDT: mean 97.54, std 1.48, range [86.44, 98.75]